Prote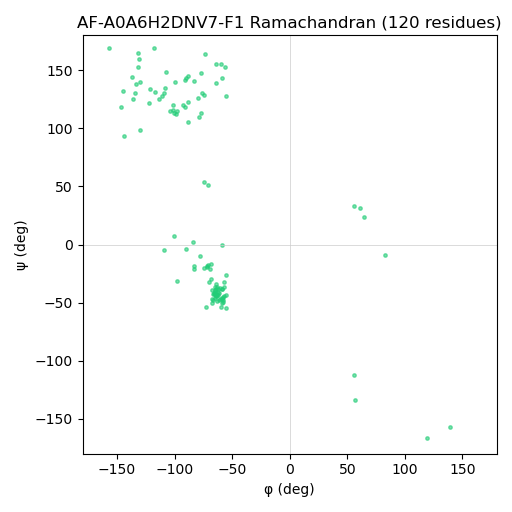in AF-A0A6H2DNV7-F1 (afdb_monomer)

Foldseek 3Di:
DDLVVLVVVLVVQLVVVVPPPDPDDQQVSNLVSVQSSVQVVCVNVVVAGKGWDAQDDQPPATARTFIWGDDPNDIDTDWGEHEDEQPDDLPLVPDDDPSVVRCVSRVVRTDYRYDYDHPDDD

Solvent-accessible surface area (backbone atoms only — not co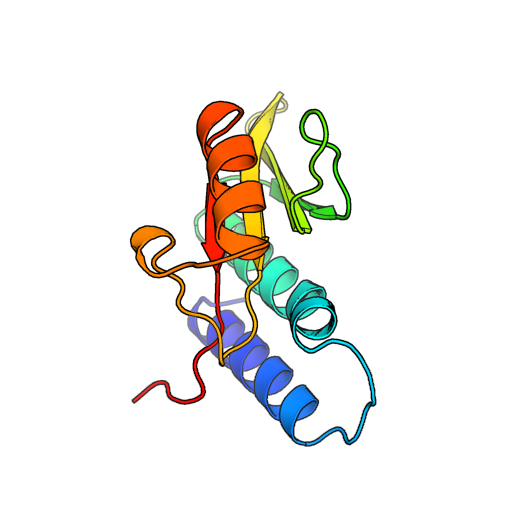mparable to full-atom values): 7122 Å² total; per-residue (Å²): 125,54,73,68,54,44,51,50,52,35,52,51,49,56,53,51,54,72,72,43,93,61,98,61,64,65,44,70,67,47,50,60,46,53,45,53,40,55,31,51,49,29,48,69,71,68,69,31,53,47,46,71,40,66,71,36,78,50,93,95,47,63,41,53,20,32,34,35,40,34,45,96,93,44,73,44,78,77,38,33,34,36,69,35,41,66,91,46,75,67,57,66,91,77,45,58,70,70,59,30,60,49,44,62,53,48,64,73,74,46,62,68,48,64,45,57,60,67,100,69,84,130

Nearest PDB structures (foldseek):
  2w8m-assembly1_A  TM=5.191E-01  e=3.686E+00  Sulfolobus virus Ragged Hills
  8pk5-assembly1_A  TM=4.290E-01  e=7.525E+00  Homo sapiens
  8fn1-assembly1_A  TM=2.969E-01  e=8.030E+00  Rattus norvegicus

Organism: NCBI:txid2725558

Mean predicted aligned error: 5.15 Å

Radius of gyration: 15.17 Å; Cα contacts (8 Å, |Δi|>4): 167; chains: 1; bounding box: 36×38×37 Å

Structure (mmCIF, N/CA/C/O backbone):
data_AF-A0A6H2DNV7-F1
#
_entry.id   AF-A0A6H2DNV7-F1
#
loop_
_atom_site.group_PDB
_atom_site.id
_atom_site.type_symbol
_atom_site.label_atom_id
_ato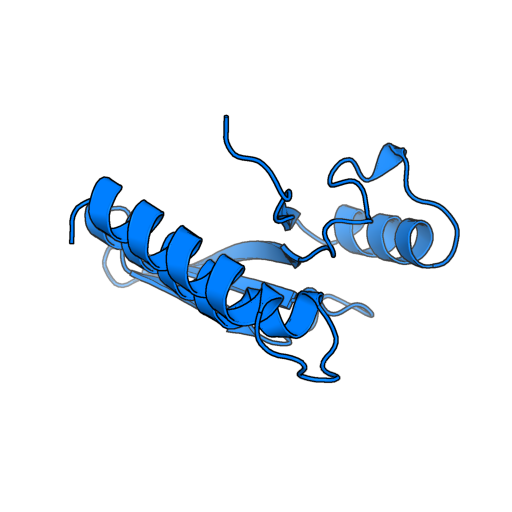m_site.label_alt_id
_atom_site.label_comp_id
_atom_site.label_asym_id
_atom_site.label_entity_id
_atom_site.label_seq_id
_atom_site.pdbx_PDB_ins_code
_atom_site.Cartn_x
_atom_site.Cartn_y
_atom_site.Cartn_z
_atom_site.occupancy
_atom_site.B_iso_or_equiv
_atom_site.auth_seq_id
_atom_site.auth_comp_id
_atom_site.auth_asym_id
_atom_site.auth_atom_id
_atom_site.pdbx_PDB_model_num
ATOM 1 N N . MET A 1 1 ? -15.286 -9.821 6.337 1.00 79.12 1 MET A N 1
ATOM 2 C CA . MET A 1 1 ? -14.293 -10.637 5.616 1.00 79.12 1 MET A CA 1
ATOM 3 C C . MET A 1 1 ? -13.250 -11.056 6.627 1.00 79.12 1 MET A C 1
ATOM 5 O O . MET A 1 1 ? -12.818 -10.198 7.381 1.00 79.12 1 MET A O 1
ATOM 9 N N . THR A 1 2 ? -12.921 -12.337 6.738 1.00 92.81 2 THR A N 1
ATOM 10 C CA . THR A 1 2 ? -11.905 -12.797 7.696 1.00 92.81 2 THR A CA 1
ATOM 11 C C . THR A 1 2 ? -10.498 -12.413 7.224 1.00 92.81 2 THR A C 1
ATOM 13 O O . THR A 1 2 ? -10.295 -12.099 6.051 1.00 92.81 2 THR A O 1
ATOM 16 N N . ILE A 1 3 ? -9.511 -12.466 8.126 1.00 91.00 3 ILE A N 1
ATOM 17 C CA . ILE A 1 3 ? -8.092 -12.281 7.767 1.00 91.00 3 ILE A CA 1
ATOM 18 C C . ILE A 1 3 ? -7.654 -13.323 6.728 1.00 91.00 3 ILE A C 1
ATOM 20 O O . ILE A 1 3 ? -6.932 -12.999 5.793 1.00 91.00 3 ILE A O 1
ATOM 24 N N . GLU A 1 4 ? -8.139 -14.560 6.853 1.00 93.00 4 GLU A N 1
ATOM 25 C CA . GLU A 1 4 ? -7.871 -15.629 5.887 1.00 93.00 4 GLU A CA 1
ATOM 26 C C . GLU A 1 4 ? -8.434 -15.302 4.496 1.00 93.00 4 GLU A C 1
ATOM 28 O O . GLU A 1 4 ? -7.741 -15.452 3.495 1.00 93.00 4 GLU A O 1
ATOM 33 N N . GLN A 1 5 ? -9.663 -14.781 4.421 1.00 93.12 5 GLN A N 1
ATOM 34 C CA . GLN A 1 5 ? -10.253 -14.336 3.155 1.00 93.12 5 GLN A CA 1
ATOM 35 C C . GLN A 1 5 ? -9.454 -13.183 2.535 1.00 93.12 5 GLN A C 1
ATOM 37 O O . GLN A 1 5 ? -9.158 -13.227 1.346 1.00 93.12 5 GLN A O 1
ATOM 42 N N . LEU A 1 6 ? -9.040 -12.202 3.344 1.00 93.19 6 LEU A N 1
ATOM 43 C CA . LEU A 1 6 ? -8.173 -11.099 2.911 1.00 93.19 6 LEU A CA 1
ATOM 44 C C . LEU A 1 6 ? -6.843 -11.596 2.335 1.00 93.19 6 LEU A C 1
ATOM 46 O O . LEU A 1 6 ? -6.411 -11.131 1.281 1.00 93.19 6 LEU A O 1
ATOM 50 N N . ALA A 1 7 ? -6.201 -12.548 3.013 1.00 91.31 7 ALA A N 1
ATOM 51 C CA . ALA A 1 7 ? -4.952 -13.144 2.559 1.00 91.31 7 ALA A CA 1
ATOM 52 C C . ALA A 1 7 ? -5.137 -13.917 1.243 1.00 91.31 7 ALA A C 1
ATOM 54 O O . ALA A 1 7 ? -4.328 -13.762 0.329 1.00 91.31 7 ALA A O 1
ATOM 55 N N . ASN A 1 8 ?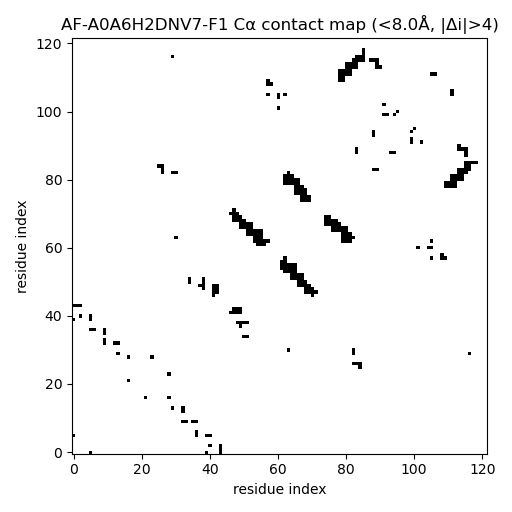 -6.221 -14.688 1.117 1.00 92.81 8 ASN A N 1
ATOM 56 C CA . ASN A 1 8 ? -6.536 -15.450 -0.091 1.00 92.81 8 ASN A CA 1
ATOM 57 C C . ASN A 1 8 ? -6.848 -14.542 -1.289 1.00 92.81 8 ASN A C 1
ATOM 59 O O . ASN A 1 8 ? -6.352 -14.790 -2.386 1.00 92.81 8 ASN A O 1
ATOM 63 N N . GLU A 1 9 ? -7.623 -13.473 -1.094 1.00 92.62 9 GLU A N 1
ATOM 64 C CA . GLU A 1 9 ? -7.911 -12.489 -2.146 1.00 92.62 9 GLU A CA 1
ATOM 65 C C . GLU A 1 9 ? -6.650 -11.759 -2.598 1.00 92.62 9 GLU A C 1
ATOM 67 O O . GLU A 1 9 ? -6.408 -11.609 -3.797 1.00 92.62 9 GLU A O 1
ATOM 72 N N . TYR A 1 10 ? -5.819 -11.344 -1.642 1.00 90.94 10 TYR A N 1
ATOM 73 C CA . TYR A 1 10 ? -4.530 -10.740 -1.934 1.00 90.94 10 TYR A CA 1
ATOM 74 C C . TYR A 1 10 ? -3.644 -11.6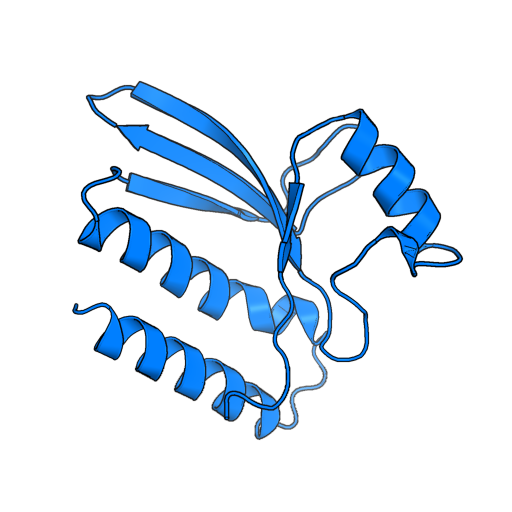94 -2.745 1.00 90.94 10 TYR A C 1
ATOM 76 O O . TYR A 1 10 ? -3.149 -11.320 -3.807 1.00 90.94 10 TYR A O 1
ATOM 84 N N . HIS A 1 11 ? -3.499 -12.941 -2.297 1.00 88.69 11 HIS A N 1
ATOM 85 C CA . HIS A 1 11 ? -2.723 -13.973 -2.981 1.00 88.69 11 HIS A CA 1
ATOM 86 C C . HIS A 1 11 ? -3.229 -14.224 -4.410 1.00 88.69 11 HIS A C 1
ATOM 88 O O . HIS A 1 11 ? -2.444 -14.203 -5.359 1.00 88.69 11 HIS A O 1
ATOM 94 N N . ALA A 1 12 ? -4.543 -14.382 -4.587 1.00 89.06 12 ALA A N 1
ATOM 95 C CA . ALA A 1 12 ? -5.156 -14.580 -5.896 1.00 89.06 12 ALA A CA 1
ATOM 96 C C . ALA A 1 12 ? -4.915 -13.389 -6.836 1.00 89.06 12 ALA A C 1
ATOM 98 O O . ALA A 1 12 ? -4.596 -13.591 -8.007 1.00 89.06 12 ALA A O 1
ATOM 99 N N . ALA A 1 13 ? -5.016 -12.153 -6.336 1.00 87.69 13 ALA A N 1
ATOM 100 C CA . ALA A 1 13 ? -4.785 -10.952 -7.133 1.00 87.69 13 ALA A CA 1
ATOM 101 C C . ALA A 1 13 ? -3.326 -10.842 -7.606 1.00 87.69 13 ALA A C 1
ATOM 103 O O . ALA A 1 13 ? -3.079 -10.552 -8.777 1.00 87.69 13 ALA A O 1
ATOM 104 N N . ILE A 1 14 ? -2.366 -11.142 -6.724 1.00 84.19 14 ILE A N 1
ATOM 105 C CA . ILE A 1 14 ? -0.942 -11.178 -7.073 1.00 84.19 14 ILE A CA 1
ATOM 106 C C . ILE A 1 14 ? -0.666 -12.236 -8.148 1.00 84.19 14 ILE A C 1
ATOM 108 O O . ILE A 1 14 ? -0.025 -11.927 -9.150 1.00 84.19 14 ILE A O 1
ATOM 112 N N . HIS A 1 15 ? -1.181 -13.458 -8.001 1.00 82.62 15 HIS A N 1
ATOM 113 C CA . HIS A 1 15 ? -0.958 -14.513 -8.996 1.00 82.62 15 HIS A CA 1
ATOM 114 C C . HIS A 1 15 ? -1.686 -14.267 -10.321 1.00 82.62 15 HIS A C 1
ATOM 116 O O . HIS A 1 15 ? -1.184 -14.633 -11.384 1.00 82.62 15 HIS A O 1
ATOM 122 N N . ALA A 1 16 ? -2.856 -13.627 -10.302 1.00 82.44 16 ALA A N 1
ATOM 123 C CA . ALA A 1 16 ? -3.540 -13.231 -11.529 1.00 82.44 16 ALA A CA 1
ATOM 124 C C . ALA A 1 16 ? -2.696 -12.232 -12.336 1.00 82.44 16 ALA A C 1
ATOM 126 O O . ALA A 1 16 ? -2.578 -12.370 -13.552 1.00 82.44 16 ALA A O 1
ATOM 127 N N . MET A 1 17 ? -2.059 -11.275 -11.658 1.00 75.75 17 MET A N 1
ATOM 128 C CA . MET A 1 17 ? -1.136 -10.317 -12.270 1.00 75.75 17 MET A CA 1
ATOM 129 C C . MET A 1 17 ? 0.107 -10.983 -12.864 1.00 75.75 17 MET A C 1
ATOM 131 O O . MET A 1 17 ? 0.539 -10.594 -13.942 1.00 75.75 17 MET A O 1
ATOM 135 N N . GLU A 1 18 ? 0.658 -12.014 -12.217 1.00 71.19 18 GLU A N 1
ATOM 136 C CA . GLU A 1 18 ? 1.797 -12.767 -12.768 1.00 71.19 18 GLU A CA 1
ATOM 137 C C . GLU A 1 18 ? 1.465 -13.465 -14.091 1.00 71.19 18 GLU A C 1
ATOM 139 O O . GLU A 1 18 ? 2.299 -13.523 -14.993 1.00 71.19 18 GLU A O 1
ATOM 144 N N . ASN A 1 19 ? 0.247 -13.996 -14.199 1.00 69.56 19 ASN A N 1
ATOM 145 C CA . ASN A 1 19 ? -0.216 -14.714 -15.384 1.00 69.56 19 ASN A CA 1
ATOM 146 C C . ASN A 1 19 ? -0.725 -13.776 -16.484 1.00 69.56 19 ASN A C 1
ATOM 148 O O . ASN A 1 19 ? -0.834 -14.170 -17.648 1.00 69.56 19 ASN A O 1
ATOM 152 N N . ALA A 1 20 ? -1.044 -12.534 -16.133 1.00 65.06 20 ALA A N 1
ATOM 153 C CA . ALA A 1 20 ? -1.441 -11.527 -17.088 1.00 65.06 20 ALA A CA 1
ATOM 154 C C . ALA A 1 20 ? -0.187 -10.999 -17.801 1.00 65.06 20 ALA A C 1
ATOM 156 O O . ALA A 1 20 ? 0.651 -10.329 -17.206 1.00 65.06 20 ALA A O 1
ATOM 157 N N . ALA A 1 21 ? -0.060 -11.266 -19.105 1.00 59.47 21 ALA A N 1
ATOM 158 C CA . ALA A 1 21 ? 0.992 -10.705 -19.960 1.00 59.47 21 ALA A CA 1
ATOM 159 C C . ALA A 1 21 ? 0.769 -9.199 -20.229 1.00 59.47 21 ALA A C 1
ATOM 161 O O . ALA A 1 21 ? 0.727 -8.745 -21.372 1.00 59.47 21 ALA A O 1
ATOM 162 N N . ILE A 1 22 ? 0.558 -8.417 -19.171 1.00 64.38 22 ILE A N 1
ATOM 163 C CA . ILE A 1 22 ? 0.322 -6.980 -19.228 1.00 64.38 22 ILE A CA 1
ATOM 164 C C . ILE A 1 22 ? 1.670 -6.283 -19.070 1.00 64.38 22 ILE A C 1
ATOM 166 O O . ILE A 1 22 ? 2.342 -6.414 -18.048 1.00 64.38 22 ILE A O 1
ATOM 170 N N . ALA A 1 23 ? 2.047 -5.500 -20.079 1.00 62.03 23 ALA A N 1
ATOM 171 C CA . ALA A 1 23 ? 3.245 -4.662 -20.079 1.00 62.03 23 ALA A CA 1
ATOM 172 C C . ALA A 1 23 ? 3.071 -3.407 -19.196 1.00 62.03 23 ALA A C 1
ATOM 174 O O . ALA A 1 23 ? 3.240 -2.281 -19.658 1.00 62.03 23 ALA A O 1
ATOM 175 N N . ALA A 1 24 ? 2.685 -3.590 -17.934 1.00 64.81 24 ALA A N 1
ATOM 176 C CA . ALA A 1 24 ? 2.624 -2.532 -16.931 1.00 64.81 24 ALA A CA 1
ATOM 177 C C . ALA A 1 24 ? 3.754 -2.708 -15.912 1.00 64.81 24 ALA A C 1
ATOM 179 O O . ALA A 1 24 ? 4.157 -3.833 -15.609 1.00 64.81 24 ALA A O 1
ATOM 180 N N . GLU A 1 25 ? 4.244 -1.596 -15.364 1.00 73.12 25 GLU A N 1
ATOM 181 C CA . GLU A 1 25 ? 5.256 -1.603 -14.307 1.00 73.12 25 GLU A CA 1
ATOM 182 C C . GLU A 1 25 ? 4.779 -2.451 -13.121 1.00 73.12 25 GLU A C 1
ATOM 184 O O . GLU A 1 25 ? 3.660 -2.281 -12.636 1.00 73.12 25 GLU A O 1
ATOM 189 N N . GLN A 1 26 ? 5.612 -3.399 -12.681 1.00 74.56 26 GLN A N 1
ATOM 190 C CA . GLN A 1 26 ? 5.217 -4.401 -11.683 1.00 74.56 26 GLN A CA 1
ATOM 191 C C . GLN A 1 26 ? 4.713 -3.754 -10.385 1.00 74.56 26 GLN A C 1
ATOM 193 O O . GLN A 1 26 ? 3.743 -4.230 -9.808 1.00 74.56 26 GLN A O 1
ATOM 198 N N . GLU A 1 27 ? 5.317 -2.638 -9.967 1.00 76.75 27 GLU A N 1
ATOM 199 C CA . GLU A 1 27 ? 4.923 -1.879 -8.769 1.00 76.75 27 GLU A CA 1
ATOM 200 C C . GLU A 1 27 ? 3.519 -1.264 -8.905 1.00 76.75 27 GLU A C 1
ATOM 202 O O . GLU A 1 27 ? 2.713 -1.341 -7.976 1.00 76.75 27 GLU A O 1
ATOM 207 N N . ALA A 1 28 ? 3.156 -0.758 -10.088 1.00 80.25 28 ALA A N 1
ATOM 208 C CA . ALA A 1 28 ? 1.831 -0.186 -10.331 1.00 80.25 28 ALA A CA 1
ATOM 209 C C . ALA A 1 28 ? 0.718 -1.236 -10.187 1.00 80.25 28 ALA A C 1
ATOM 211 O O . ALA A 1 28 ? -0.369 -0.936 -9.689 1.00 80.25 28 ALA A O 1
ATOM 212 N N . GLN A 1 29 ? 1.001 -2.484 -10.565 1.00 83.00 29 GLN A N 1
ATOM 213 C CA . GLN A 1 29 ? 0.049 -3.584 -10.431 1.00 83.00 29 GLN A CA 1
ATOM 214 C C . GLN A 1 29 ? -0.209 -3.947 -8.953 1.00 83.00 29 GLN A C 1
ATOM 216 O O . GLN A 1 29 ? -1.320 -4.332 -8.599 1.00 83.00 29 GLN A O 1
ATOM 221 N N . LEU A 1 30 ? 0.768 -3.742 -8.059 1.00 86.31 30 LEU A N 1
ATOM 222 C CA . LEU A 1 30 ? 0.652 -4.035 -6.620 1.00 86.31 30 LEU A CA 1
ATOM 223 C C . LEU A 1 30 ? -0.267 -3.068 -5.860 1.00 86.31 30 LEU A C 1
ATOM 225 O O . LEU A 1 30 ? -0.725 -3.383 -4.762 1.00 86.31 30 LEU A O 1
ATOM 229 N N . THR A 1 31 ? -0.554 -1.902 -6.436 1.00 90.00 31 THR A N 1
ATOM 230 C CA . THR A 1 31 ? -1.291 -0.819 -5.776 1.00 90.00 31 THR A CA 1
ATOM 231 C C . THR A 1 31 ? -2.651 -1.287 -5.240 1.00 90.00 31 THR A C 1
ATOM 233 O O . THR A 1 31 ? -2.945 -1.136 -4.053 1.00 90.00 31 THR A O 1
ATOM 236 N N . THR A 1 32 ? -3.496 -1.870 -6.094 1.00 91.50 32 THR A N 1
ATOM 237 C CA . THR A 1 32 ? -4.854 -2.274 -5.694 1.00 91.50 32 THR A CA 1
ATOM 238 C C . THR A 1 32 ? -4.848 -3.421 -4.676 1.00 91.50 32 THR A C 1
ATOM 240 O O . THR A 1 32 ? -5.483 -3.260 -3.631 1.00 91.50 32 THR A O 1
ATOM 243 N N . PRO A 1 33 ? -4.124 -4.540 -4.897 1.00 91.62 33 PRO A N 1
ATOM 244 C CA . PRO A 1 33 ? -4.063 -5.629 -3.921 1.00 91.62 33 PRO A CA 1
ATOM 245 C C . PRO A 1 33 ? -3.570 -5.175 -2.544 1.00 91.62 33 PRO A C 1
ATOM 247 O O . PRO A 1 33 ? -4.177 -5.524 -1.533 1.00 91.62 33 PRO A O 1
ATOM 250 N N . VAL A 1 34 ? -2.516 -4.352 -2.491 1.00 92.44 34 VAL A N 1
ATOM 251 C CA . VAL A 1 34 ? -1.979 -3.828 -1.226 1.00 92.44 34 VAL A CA 1
ATOM 252 C C . VAL A 1 34 ? -2.997 -2.918 -0.540 1.00 92.44 34 VAL A C 1
ATOM 254 O O . VAL A 1 34 ? -3.259 -3.081 0.650 1.00 92.44 34 VAL A O 1
ATOM 257 N N . SER A 1 35 ? -3.635 -2.003 -1.273 1.00 95.19 35 SER A N 1
ATOM 258 C CA . SER A 1 35 ? -4.676 -1.138 -0.708 1.00 95.19 35 SER A CA 1
ATOM 259 C C . SER A 1 35 ? -5.836 -1.940 -0.117 1.00 95.19 35 SER A C 1
ATOM 261 O O . SER A 1 35 ? -6.243 -1.692 1.020 1.00 95.19 35 SER A O 1
ATOM 263 N N . ASN A 1 36 ? -6.336 -2.943 -0.835 1.00 95.31 36 ASN A N 1
ATOM 264 C CA . ASN A 1 36 ? -7.440 -3.779 -0.361 1.00 95.31 36 ASN A CA 1
ATOM 265 C C . ASN A 1 36 ? -7.055 -4.576 0.892 1.00 95.31 36 ASN A C 1
ATOM 267 O O . ASN A 1 36 ? -7.812 -4.590 1.862 1.00 95.31 36 ASN A O 1
ATOM 271 N N . LEU A 1 37 ? -5.856 -5.168 0.909 1.00 94.81 37 LEU A N 1
ATOM 272 C CA . LEU A 1 37 ? -5.357 -5.914 2.062 1.00 94.81 37 LEU A CA 1
ATOM 273 C C . LEU A 1 37 ? -5.276 -5.027 3.312 1.00 94.81 37 LEU A C 1
ATOM 275 O O . LEU A 1 37 ? -5.864 -5.353 4.340 1.00 94.81 37 LEU A O 1
ATOM 279 N N . PHE A 1 38 ? -4.588 -3.886 3.230 1.00 95.56 38 PHE A N 1
ATOM 280 C CA . PHE A 1 38 ? -4.374 -3.009 4.386 1.00 95.56 38 PHE A CA 1
ATOM 281 C C . PHE A 1 38 ? -5.677 -2.388 4.899 1.00 95.56 38 PHE A C 1
ATOM 283 O O . PHE A 1 38 ? -5.899 -2.320 6.110 1.00 95.56 38 PHE A O 1
ATOM 290 N N . THR A 1 39 ? -6.553 -1.943 3.996 1.00 96.75 39 THR A N 1
ATOM 291 C CA . THR A 1 39 ? -7.844 -1.360 4.390 1.00 96.75 39 THR A CA 1
ATOM 292 C C . THR A 1 39 ? -8.768 -2.398 5.022 1.00 96.75 39 THR A C 1
ATOM 294 O O . THR A 1 39 ? -9.408 -2.106 6.034 1.00 96.75 39 THR A O 1
ATOM 297 N N . GLY A 1 40 ? -8.778 -3.624 4.497 1.00 96.25 40 GLY A N 1
ATOM 298 C CA . GLY A 1 40 ? -9.525 -4.734 5.072 1.00 96.25 40 GLY A CA 1
ATOM 299 C C . GLY A 1 40 ? -9.003 -5.178 6.438 1.00 96.25 40 GLY A C 1
ATOM 300 O O . GLY A 1 40 ? -9.803 -5.367 7.352 1.00 96.25 40 GLY A O 1
ATOM 301 N N . LEU A 1 41 ? -7.680 -5.276 6.614 1.00 95.25 41 LEU A N 1
ATOM 302 C CA . LEU A 1 41 ? -7.063 -5.599 7.907 1.00 95.25 41 LEU A CA 1
ATOM 303 C C . LEU A 1 41 ? -7.413 -4.554 8.971 1.00 95.25 41 LEU A C 1
ATOM 305 O O . LEU A 1 41 ? -7.846 -4.910 10.063 1.00 95.25 41 LEU A O 1
ATOM 309 N N . ALA A 1 42 ? -7.292 -3.264 8.649 1.00 95.06 42 ALA A N 1
ATOM 310 C CA . ALA A 1 42 ? -7.617 -2.195 9.591 1.00 95.06 42 ALA A CA 1
ATOM 311 C C . ALA A 1 42 ? -9.088 -2.222 10.036 1.00 95.06 42 ALA A C 1
ATOM 313 O O . ALA A 1 42 ? -9.384 -1.961 11.205 1.00 95.06 42 ALA A O 1
ATOM 314 N N . LEU A 1 43 ? -10.001 -2.554 9.118 1.00 94.31 43 LEU A N 1
ATOM 315 C CA . LEU A 1 43 ? -11.417 -2.714 9.430 1.00 94.31 43 LEU A CA 1
ATOM 316 C C . LEU A 1 43 ? -11.660 -3.933 10.329 1.00 94.31 43 LEU A C 1
ATOM 318 O O . LEU A 1 43 ? -12.368 -3.816 11.327 1.00 94.31 43 LEU A O 1
ATOM 322 N N . GLN A 1 44 ? -11.063 -5.077 9.990 1.00 95.00 44 GLN A N 1
ATOM 323 C CA . GLN A 1 44 ? -11.241 -6.337 10.713 1.00 95.00 44 GLN A CA 1
ATOM 324 C C . GLN A 1 44 ? -10.699 -6.269 12.148 1.00 95.00 44 GLN A C 1
ATOM 326 O O . GLN A 1 44 ? -11.329 -6.787 13.065 1.00 95.00 44 GLN A O 1
ATOM 331 N N . GLU A 1 45 ? -9.589 -5.560 12.353 1.00 94.56 45 GLU A N 1
ATOM 332 C CA . GLU A 1 45 ? -8.966 -5.343 13.665 1.00 94.56 45 GLU A CA 1
ATOM 333 C C . GLU A 1 45 ? -9.581 -4.167 14.451 1.00 94.56 45 GLU A C 1
ATOM 335 O O . GLU A 1 45 ? -9.108 -3.809 15.529 1.00 94.56 45 GLU A O 1
ATOM 340 N N . GLY A 1 46 ? -10.617 -3.506 13.919 1.00 94.06 46 GLY A N 1
ATOM 341 C CA . GLY A 1 46 ? -11.274 -2.379 14.591 1.00 94.06 46 GLY A CA 1
ATOM 342 C C . GLY A 1 46 ? -10.377 -1.146 14.778 1.00 94.06 46 GLY A C 1
ATOM 343 O O . GLY A 1 46 ? -10.628 -0.314 15.656 1.00 94.06 46 GLY A O 1
ATOM 344 N N . MET A 1 47 ? -9.334 -0.992 13.954 1.00 92.75 47 MET A N 1
ATOM 345 C CA . MET A 1 47 ? -8.394 0.135 14.025 1.00 92.75 47 MET A CA 1
ATOM 346 C C . MET A 1 47 ? -9.015 1.457 13.548 1.00 92.75 47 MET A C 1
ATOM 348 O O . MET A 1 47 ? -8.522 2.534 13.891 1.00 92.75 47 MET A O 1
ATOM 352 N N . GLY A 1 48 ? -10.110 1.384 12.790 1.00 94.12 48 GLY A N 1
ATOM 353 C CA . GLY A 1 48 ? -10.793 2.517 12.170 1.00 94.12 48 GLY A CA 1
ATOM 354 C C . GLY A 1 48 ? -10.815 2.394 10.648 1.00 94.12 48 GLY A C 1
ATOM 355 O O . GLY A 1 48 ? -10.535 1.336 10.089 1.00 94.12 48 GLY A O 1
ATOM 356 N N . GLN A 1 49 ? -11.149 3.485 9.965 1.00 96.69 49 GLN A N 1
ATOM 357 C CA . GLN A 1 49 ? -11.151 3.524 8.506 1.00 96.69 49 GLN A CA 1
ATOM 358 C C . GLN A 1 49 ? -9.767 3.933 8.000 1.00 96.69 49 GLN A C 1
ATOM 360 O O . GLN A 1 49 ? -9.387 5.103 8.076 1.00 96.69 49 GLN A O 1
ATOM 365 N N . LEU A 1 50 ? -9.015 2.967 7.478 1.00 97.56 50 LEU A N 1
ATOM 366 C CA . LEU A 1 50 ? -7.758 3.220 6.781 1.00 97.56 50 LEU A CA 1
ATOM 367 C C . LEU A 1 50 ? -8.037 3.599 5.319 1.00 97.56 50 LEU A C 1
ATOM 369 O O . LEU A 1 50 ? -8.907 3.013 4.675 1.00 97.56 50 LEU A O 1
ATOM 373 N N . ARG A 1 51 ? -7.291 4.562 4.776 1.00 96.88 51 ARG A N 1
ATOM 374 C CA . ARG A 1 51 ? -7.280 4.905 3.348 1.00 96.88 51 ARG A CA 1
ATOM 375 C C . ARG A 1 51 ? -5.839 5.062 2.881 1.00 96.88 51 ARG A C 1
ATOM 377 O O . ARG A 1 51 ? -5.077 5.805 3.499 1.00 96.88 51 ARG A O 1
ATOM 384 N N . LEU A 1 52 ? -5.490 4.402 1.780 1.00 96.75 52 LEU A N 1
ATOM 385 C CA . LEU A 1 52 ? -4.216 4.603 1.097 1.00 96.75 52 LEU A CA 1
ATOM 386 C C . LEU A 1 52 ? -4.424 5.562 -0.079 1.00 96.75 52 LEU A C 1
ATOM 388 O O . LEU A 1 52 ? -5.177 5.267 -1.006 1.00 96.75 52 LEU A O 1
ATOM 392 N N . ILE A 1 53 ? -3.801 6.738 -0.018 1.00 95.69 53 ILE A N 1
ATOM 393 C CA . ILE A 1 53 ? -3.950 7.795 -1.022 1.00 95.69 53 ILE A CA 1
ATOM 394 C C . ILE A 1 53 ? -2.745 7.772 -1.950 1.00 95.69 53 ILE A C 1
ATOM 396 O O . ILE A 1 53 ? -1.626 8.069 -1.529 1.00 95.69 53 ILE A O 1
ATOM 400 N N . ARG A 1 54 ? -2.988 7.419 -3.212 1.00 93.75 54 ARG A N 1
ATOM 401 C CA . ARG A 1 54 ? -1.943 7.337 -4.231 1.00 93.75 54 ARG A CA 1
ATOM 402 C C . ARG A 1 54 ? -1.308 8.685 -4.522 1.00 93.75 54 ARG A C 1
ATOM 404 O O . ARG A 1 54 ? -1.953 9.722 -4.384 1.00 93.75 54 ARG A O 1
ATOM 411 N N . GLU A 1 55 ? -0.071 8.629 -5.004 1.00 81.75 55 GLU A N 1
ATOM 412 C CA . GLU A 1 55 ? 0.616 9.766 -5.617 1.00 81.75 55 GLU A CA 1
ATOM 413 C C . GLU A 1 55 ? 0.683 10.996 -4.700 1.00 81.75 55 GLU A C 1
ATOM 415 O O . GLU A 1 55 ? 0.659 12.135 -5.166 1.00 81.75 55 GLU A O 1
ATOM 420 N N . THR A 1 56 ? 0.784 10.792 -3.387 1.00 86.06 56 THR A N 1
ATOM 421 C CA . THR A 1 56 ? 0.842 11.908 -2.438 1.00 86.06 56 THR A CA 1
ATOM 422 C C . THR A 1 56 ? 2.264 12.486 -2.400 1.00 86.06 56 THR A C 1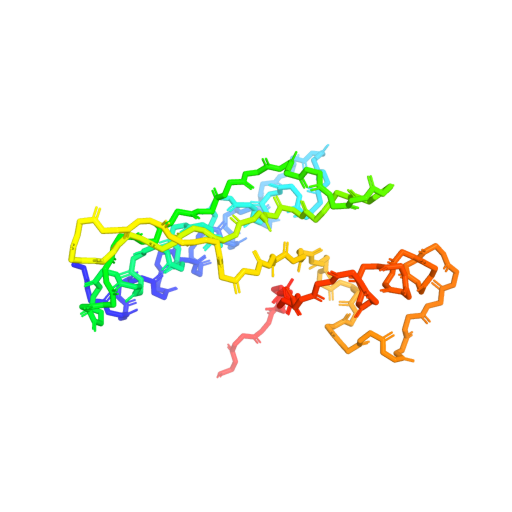
ATOM 424 O O . THR A 1 56 ? 3.211 11.731 -2.182 1.00 86.06 56 THR A O 1
ATOM 427 N N . PRO A 1 57 ? 2.460 13.801 -2.616 1.00 87.75 57 PRO A N 1
ATOM 428 C CA . PRO A 1 57 ? 3.786 14.411 -2.538 1.00 87.75 57 PRO A CA 1
ATOM 429 C C . PRO A 1 57 ? 4.386 14.342 -1.126 1.00 87.75 57 PRO A C 1
ATOM 431 O O . PRO A 1 57 ? 3.703 14.647 -0.150 1.00 87.75 57 PRO A O 1
ATOM 434 N N . LEU A 1 58 ? 5.684 14.045 -1.043 1.00 89.00 58 LEU A N 1
ATOM 435 C CA . LEU A 1 58 ? 6.523 14.179 0.151 1.00 89.00 58 LEU A CA 1
ATOM 436 C C . LEU A 1 58 ? 7.789 14.949 -0.250 1.00 89.00 58 LEU A C 1
ATOM 438 O O . LEU A 1 58 ? 8.682 14.397 -0.900 1.00 89.00 58 LEU A O 1
ATOM 442 N N . GLY A 1 59 ? 7.795 16.257 0.018 1.00 87.19 59 GLY A N 1
ATOM 443 C CA . GLY A 1 59 ? 8.865 17.158 -0.412 1.00 87.19 59 GLY A CA 1
ATOM 444 C C . GLY A 1 59 ? 9.089 17.106 -1.926 1.00 87.19 59 GLY A C 1
ATOM 445 O O . GLY A 1 59 ? 8.241 17.537 -2.708 1.00 87.19 59 GLY A O 1
ATOM 446 N N . ARG A 1 60 ? 10.248 16.584 -2.352 1.00 86.50 60 ARG A N 1
ATOM 447 C CA . ARG A 1 60 ? 10.607 16.382 -3.778 1.00 86.50 60 ARG A CA 1
ATOM 448 C C . ARG A 1 60 ? 10.433 14.941 -4.262 1.00 86.50 60 ARG A C 1
ATOM 450 O O . ARG A 1 60 ? 10.871 14.601 -5.361 1.00 86.50 60 ARG A O 1
ATOM 457 N N . THR A 1 61 ? 9.852 14.091 -3.433 1.00 88.19 61 THR A N 1
ATOM 458 C CA . THR A 1 61 ? 9.605 12.677 -3.701 1.00 88.19 61 THR A CA 1
ATOM 459 C C . THR A 1 61 ? 8.108 12.391 -3.682 1.00 88.19 61 THR A C 1
ATOM 461 O O . THR A 1 61 ? 7.292 13.251 -3.339 1.00 88.19 61 THR A O 1
ATOM 464 N N . ARG A 1 62 ? 7.730 11.198 -4.132 1.00 90.38 62 ARG A N 1
ATOM 465 C CA . ARG A 1 62 ? 6.336 10.773 -4.185 1.00 90.38 62 ARG A CA 1
ATOM 466 C C . ARG A 1 62 ? 6.275 9.286 -3.857 1.00 90.38 62 ARG A C 1
ATOM 468 O O . ARG A 1 62 ? 6.476 8.489 -4.768 1.00 90.38 62 ARG A O 1
ATOM 475 N N . PRO A 1 63 ? 6.066 8.937 -2.579 1.00 91.75 63 PRO A N 1
ATOM 476 C CA . PRO A 1 63 ? 5.779 7.566 -2.201 1.00 91.75 63 PRO A CA 1
ATOM 477 C C . PRO A 1 63 ? 4.505 7.073 -2.887 1.00 91.75 63 PRO A C 1
ATOM 479 O O . PRO A 1 63 ? 3.618 7.873 -3.216 1.00 91.75 63 PRO A O 1
ATOM 482 N N . ASP A 1 64 ? 4.385 5.759 -3.056 1.00 92.06 64 ASP A N 1
ATOM 483 C CA . ASP A 1 64 ? 3.216 5.155 -3.699 1.00 92.06 64 ASP A CA 1
ATOM 484 C C . ASP A 1 64 ? 1.913 5.482 -2.972 1.00 92.06 64 ASP A C 1
ATOM 486 O O . ASP A 1 64 ? 0.907 5.774 -3.625 1.00 92.06 64 ASP A O 1
ATOM 490 N N . PHE A 1 65 ? 1.935 5.511 -1.634 1.00 95.56 65 PHE A N 1
ATOM 491 C CA . PHE A 1 65 ? 0.789 5.912 -0.825 1.00 95.56 65 PHE A CA 1
ATOM 492 C C . PHE A 1 65 ? 1.149 6.822 0.345 1.00 95.56 65 PHE A C 1
ATOM 494 O O . PHE A 1 65 ? 2.122 6.584 1.056 1.00 95.56 65 PHE A O 1
ATOM 501 N N . ALA A 1 66 ? 0.265 7.773 0.646 1.00 96.00 66 ALA A N 1
ATOM 502 C CA . ALA A 1 66 ? 0.091 8.282 2.004 1.00 96.00 66 ALA A CA 1
ATOM 503 C C . ALA A 1 66 ? -0.978 7.470 2.744 1.00 96.00 66 ALA A C 1
ATOM 505 O O . ALA A 1 66 ? -1.998 7.081 2.169 1.00 96.00 66 ALA A O 1
ATOM 506 N N . VAL A 1 67 ? -0.761 7.245 4.037 1.00 96.69 67 VAL A N 1
ATOM 507 C CA . VAL A 1 67 ? -1.653 6.462 4.896 1.00 96.69 67 VAL A CA 1
ATOM 508 C C . VAL A 1 67 ? -2.503 7.405 5.739 1.00 96.69 67 VAL A C 1
ATOM 510 O O . VAL A 1 67 ? -1.974 8.118 6.593 1.00 96.69 67 VAL A O 1
ATOM 513 N N . LEU A 1 68 ? -3.820 7.393 5.543 1.00 97.06 68 LEU A N 1
ATOM 514 C CA . LEU A 1 68 ? -4.773 8.119 6.382 1.00 97.06 68 LEU A CA 1
ATOM 515 C C . LEU A 1 68 ? -5.559 7.138 7.248 1.00 97.06 68 LEU A C 1
ATOM 517 O O . LEU A 1 68 ? -6.060 6.134 6.747 1.00 97.06 68 LEU A O 1
ATOM 521 N N . LEU A 1 69 ? -5.706 7.449 8.534 1.00 96.88 69 LEU A N 1
ATOM 522 C CA . LEU A 1 69 ? -6.542 6.694 9.462 1.00 96.88 69 LEU A CA 1
ATOM 523 C C . LEU A 1 69 ? -7.597 7.611 10.074 1.00 96.88 69 LEU A C 1
ATOM 525 O O . LEU A 1 69 ? -7.257 8.587 10.749 1.00 96.88 69 LEU A O 1
ATOM 529 N N . THR A 1 70 ? -8.866 7.263 9.883 1.00 97.44 70 THR A N 1
ATOM 530 C CA . THR A 1 70 ? -9.999 7.908 10.547 1.00 97.44 70 THR A CA 1
ATOM 531 C C . THR A 1 70 ? -10.482 7.042 11.707 1.00 97.44 70 THR A C 1
ATOM 533 O O . THR A 1 70 ? -10.909 5.903 11.511 1.00 97.44 70 THR A O 1
ATOM 536 N N . ARG A 1 71 ? -10.442 7.578 12.930 1.00 95.25 71 ARG A N 1
ATOM 537 C CA . ARG A 1 71 ? -10.912 6.898 14.147 1.00 95.25 71 ARG A CA 1
ATOM 538 C C . ARG A 1 71 ? -11.538 7.915 15.096 1.00 95.25 71 ARG A C 1
ATOM 540 O O . ARG A 1 71 ? -10.962 8.971 15.333 1.00 95.25 71 ARG A O 1
ATOM 547 N N . GLY A 1 72 ? -12.724 7.607 15.626 1.00 93.19 72 GLY A N 1
ATOM 548 C CA . GLY A 1 72 ? -13.425 8.500 16.561 1.00 93.19 72 GLY A CA 1
ATOM 549 C C . GLY A 1 72 ? -13.770 9.875 15.972 1.00 93.19 72 GLY A C 1
ATOM 550 O O . GLY A 1 72 ? -13.750 10.864 16.692 1.00 93.19 72 GLY A O 1
ATOM 551 N N . GLY A 1 73 ? -14.023 9.955 14.660 1.00 93.38 73 GLY A N 1
ATOM 552 C CA . GLY A 1 73 ? -14.354 11.204 13.959 1.00 93.38 73 GLY A CA 1
ATOM 553 C C . GLY A 1 73 ? -13.155 12.069 13.547 1.00 93.38 73 GLY A C 1
ATOM 554 O O . GLY A 1 73 ? -13.330 13.003 12.770 1.00 93.38 73 GLY A O 1
ATOM 555 N N . ALA A 1 74 ? -11.937 11.746 13.990 1.00 95.88 74 ALA A N 1
ATOM 556 C CA . ALA A 1 74 ? -10.717 12.440 13.582 1.00 95.88 74 ALA A CA 1
ATOM 557 C C . ALA A 1 74 ? -9.973 11.658 12.493 1.00 95.88 74 ALA A C 1
ATOM 559 O O . ALA A 1 74 ? -9.869 10.434 12.573 1.00 95.88 74 ALA A O 1
ATOM 560 N N . THR A 1 75 ? -9.426 12.366 11.500 1.00 96.56 75 THR A N 1
ATOM 561 C CA . THR A 1 75 ? -8.579 11.788 10.443 1.00 96.56 75 THR A CA 1
ATOM 562 C C . THR A 1 75 ? -7.148 12.270 10.614 1.00 96.56 75 THR A C 1
ATOM 564 O O . THR A 1 75 ? -6.909 13.471 10.708 1.00 96.56 75 THR A O 1
ATOM 567 N N . MET A 1 76 ? -6.199 11.338 10.647 1.00 95.25 76 MET A N 1
ATOM 568 C CA . MET A 1 76 ? -4.776 11.633 10.806 1.00 95.25 76 MET A CA 1
ATOM 569 C C . MET A 1 76 ? -3.963 10.913 9.736 1.00 95.25 76 MET A C 1
ATOM 571 O O . MET A 1 76 ? -4.216 9.742 9.449 1.00 95.25 76 MET A O 1
ATOM 575 N N . GLN A 1 77 ? -2.951 11.590 9.196 1.00 94.00 77 GLN A N 1
ATOM 576 C CA . GLN A 1 77 ? -1.928 10.933 8.391 1.00 94.00 77 GLN A CA 1
ATOM 577 C C . GLN A 1 77 ? -0.966 10.170 9.309 1.00 94.00 77 GLN A C 1
ATOM 579 O O . GLN A 1 77 ? -0.503 10.710 10.311 1.00 94.00 77 GLN A O 1
ATOM 584 N N . ARG A 1 78 ? -0.705 8.900 8.990 1.00 93.94 78 ARG A N 1
ATOM 585 C CA . ARG A 1 78 ? 0.104 7.975 9.805 1.00 93.94 78 ARG A CA 1
ATOM 586 C C . ARG A 1 78 ? 1.466 7.637 9.205 1.00 93.94 78 ARG A C 1
ATOM 588 O O . ARG A 1 78 ? 2.231 6.943 9.850 1.00 93.94 78 ARG A O 1
ATOM 595 N N . GLY A 1 79 ? 1.753 8.114 7.998 1.00 93.69 79 GLY A N 1
ATOM 596 C CA . GLY A 1 79 ? 3.010 7.859 7.299 1.00 93.69 79 GLY A CA 1
ATOM 597 C C . GLY A 1 79 ? 2.773 7.593 5.821 1.00 93.69 79 GLY A C 1
ATOM 598 O O . GLY A 1 79 ? 1.743 8.000 5.266 1.00 93.69 79 GLY A O 1
ATOM 599 N N . TYR A 1 80 ? 3.726 6.904 5.203 1.00 95.31 80 TYR A N 1
ATOM 600 C CA . TYR A 1 80 ? 3.696 6.542 3.790 1.00 95.31 80 TYR A CA 1
ATOM 601 C C . TYR A 1 80 ? 4.010 5.058 3.579 1.00 95.31 80 TYR A C 1
ATOM 603 O O . TYR A 1 80 ? 4.605 4.403 4.436 1.00 95.31 80 TYR A O 1
ATOM 611 N N . ILE A 1 81 ? 3.615 4.536 2.421 1.00 94.12 81 ILE A N 1
ATOM 612 C CA . ILE A 1 81 ? 3.994 3.207 1.938 1.00 94.12 81 ILE A CA 1
ATOM 613 C C . ILE A 1 81 ? 4.698 3.372 0.591 1.00 94.12 81 ILE A C 1
ATOM 615 O O . ILE A 1 81 ? 4.205 4.093 -0.275 1.00 94.12 81 ILE A O 1
ATOM 619 N N . GLU A 1 82 ? 5.824 2.682 0.434 1.00 93.00 82 GLU A N 1
ATOM 620 C CA . GLU A 1 82 ? 6.566 2.547 -0.822 1.00 93.00 82 GLU A CA 1
ATOM 621 C C . GLU A 1 82 ? 6.504 1.084 -1.271 1.00 93.00 82 GLU A C 1
ATOM 623 O O . GLU A 1 82 ? 6.863 0.175 -0.516 1.00 93.00 82 GLU A O 1
ATOM 628 N N . LEU A 1 83 ? 6.053 0.849 -2.495 1.00 91.19 83 LEU A N 1
ATOM 629 C CA . LEU A 1 83 ? 6.006 -0.454 -3.136 1.00 91.19 83 LEU A CA 1
ATOM 630 C C . LEU A 1 83 ? 7.326 -0.719 -3.853 1.00 91.19 83 LEU A C 1
ATOM 632 O O . LEU A 1 83 ? 7.972 0.178 -4.396 1.00 91.19 83 LEU A O 1
ATOM 636 N N . LYS A 1 84 ? 7.750 -1.981 -3.847 1.00 87.75 84 LYS A N 1
ATOM 637 C CA . LYS A 1 84 ? 8.941 -2.428 -4.568 1.00 87.75 84 LYS A CA 1
ATOM 638 C C . LYS A 1 84 ? 8.668 -3.709 -5.338 1.00 87.75 84 LYS A C 1
ATOM 640 O O . LYS A 1 84 ? 8.034 -4.636 -4.823 1.00 87.75 84 LYS A O 1
ATOM 645 N N . ALA A 1 85 ? 9.185 -3.772 -6.563 1.00 79.81 85 ALA A N 1
ATOM 646 C CA . ALA A 1 85 ? 9.127 -4.969 -7.391 1.00 79.81 85 ALA A CA 1
ATOM 647 C C . ALA A 1 85 ? 9.767 -6.173 -6.665 1.00 79.81 85 ALA A C 1
ATOM 649 O O . ALA A 1 85 ? 10.700 -5.979 -5.882 1.00 79.81 85 ALA A O 1
ATOM 650 N N . PRO A 1 86 ? 9.350 -7.422 -6.955 1.00 77.00 86 PRO A N 1
ATOM 651 C CA . PRO A 1 86 ? 9.905 -8.626 -6.319 1.00 77.00 86 PRO A CA 1
ATOM 652 C C . PRO A 1 86 ? 11.430 -8.765 -6.444 1.00 77.00 86 PRO A C 1
ATOM 654 O O . PRO A 1 86 ? 12.077 -9.415 -5.624 1.00 77.00 86 PRO A O 1
ATOM 657 N N . SER A 1 87 ? 12.005 -8.174 -7.494 1.00 78.69 87 SER A N 1
ATOM 658 C CA . SER A 1 87 ? 13.442 -8.155 -7.776 1.00 78.69 87 SER A CA 1
ATOM 659 C C . SER A 1 87 ? 14.228 -7.148 -6.929 1.00 78.69 87 SER A C 1
ATOM 661 O O . SER A 1 87 ? 15.458 -7.178 -6.947 1.00 78.69 87 SER A O 1
ATOM 663 N N . ILE A 1 88 ? 13.553 -6.269 -6.182 1.00 83.75 88 ILE A N 1
ATOM 664 C CA . ILE A 1 88 ? 14.170 -5.251 -5.335 1.00 83.75 88 ILE A CA 1
ATOM 665 C C . ILE A 1 88 ? 13.960 -5.624 -3.864 1.00 83.75 88 ILE A C 1
ATOM 667 O O . ILE A 1 88 ? 12.861 -5.937 -3.416 1.00 83.75 88 ILE A O 1
ATOM 671 N N . SER A 1 89 ? 15.044 -5.598 -3.087 1.00 84.94 89 SER A N 1
ATOM 672 C CA . SER A 1 89 ? 15.007 -5.869 -1.646 1.00 84.94 89 SER A CA 1
ATOM 673 C C . SER A 1 89 ? 14.081 -4.893 -0.908 1.00 84.94 89 SER A C 1
ATOM 675 O O . SER A 1 89 ? 14.105 -3.705 -1.197 1.00 84.94 89 SER A O 1
ATOM 677 N N . VAL A 1 90 ? 13.349 -5.349 0.114 1.00 87.19 90 VAL A N 1
ATOM 678 C CA . VAL A 1 90 ? 12.649 -4.447 1.058 1.00 87.19 90 VAL A CA 1
ATOM 679 C C . VAL A 1 90 ? 13.590 -3.763 2.037 1.00 87.19 90 VAL A C 1
ATOM 681 O O . VAL A 1 90 ? 13.216 -2.760 2.625 1.00 87.19 90 VAL A O 1
ATOM 684 N N . ASN A 1 91 ? 14.794 -4.308 2.235 1.00 87.88 91 ASN A N 1
ATOM 685 C CA . ASN A 1 91 ? 15.806 -3.697 3.083 1.00 87.88 91 ASN A CA 1
ATOM 686 C C . ASN A 1 91 ? 16.490 -2.551 2.313 1.00 87.88 91 ASN A C 1
ATOM 688 O O . ASN A 1 91 ? 17.268 -2.852 1.394 1.00 87.88 91 ASN A O 1
ATOM 692 N N . PRO A 1 92 ? 16.260 -1.279 2.693 1.00 87.62 92 PRO A N 1
ATOM 693 C CA . PRO A 1 92 ? 16.775 -0.136 1.950 1.00 87.62 92 PRO A CA 1
ATOM 694 C C . PRO A 1 92 ? 18.287 0.047 2.074 1.00 87.62 92 PRO A C 1
ATOM 696 O O . PRO A 1 92 ? 18.897 0.705 1.235 1.00 87.62 92 PRO A O 1
ATOM 699 N N . THR A 1 93 ? 18.931 -0.569 3.075 1.00 89.81 93 THR A N 1
ATOM 700 C CA . THR A 1 93 ? 20.394 -0.488 3.238 1.00 89.81 93 THR A CA 1
ATOM 701 C C . THR A 1 93 ? 21.154 -1.216 2.129 1.00 89.81 93 THR A C 1
ATOM 703 O O . THR A 1 93 ? 22.337 -0.959 1.924 1.00 89.81 93 THR A O 1
ATOM 706 N N . LEU A 1 94 ? 20.469 -2.092 1.386 1.00 89.81 94 LEU A N 1
ATOM 707 C CA . LEU A 1 94 ? 21.010 -2.805 0.228 1.00 89.81 94 LEU A CA 1
ATOM 708 C C . LEU A 1 94 ? 20.796 -2.046 -1.088 1.00 89.81 94 LEU A C 1
ATOM 710 O O . LEU A 1 94 ? 21.213 -2.520 -2.145 1.00 89.81 94 LEU A O 1
ATOM 714 N N . TRP A 1 95 ? 20.108 -0.903 -1.064 1.00 91.38 95 TRP A N 1
ATOM 715 C CA . TRP A 1 95 ? 19.802 -0.158 -2.279 1.00 91.38 95 TRP A CA 1
ATOM 716 C C . TRP A 1 95 ? 21.014 0.623 -2.778 1.00 91.38 95 TRP A C 1
ATOM 718 O O . TRP A 1 95 ? 21.835 1.130 -2.013 1.00 91.38 95 TRP A O 1
ATOM 728 N N . VAL A 1 96 ? 21.095 0.754 -4.101 1.00 91.62 96 VAL A N 1
ATOM 729 C CA . VAL A 1 96 ? 22.151 1.488 -4.805 1.00 91.62 96 VAL A CA 1
ATOM 730 C C . VAL A 1 96 ? 21.548 2.432 -5.845 1.00 91.62 96 VAL A C 1
ATOM 732 O O . VAL A 1 96 ? 20.372 2.320 -6.203 1.00 91.62 96 VAL A O 1
ATOM 735 N N . GLY A 1 97 ? 22.352 3.382 -6.329 1.00 92.38 97 GLY A N 1
ATOM 736 C CA . GLY A 1 97 ? 21.955 4.313 -7.387 1.00 92.38 97 GLY A CA 1
ATOM 737 C C . GLY A 1 97 ? 20.693 5.110 -7.045 1.00 92.38 97 GLY A C 1
ATOM 738 O O . GLY A 1 97 ? 20.550 5.624 -5.935 1.00 92.38 97 GLY A O 1
ATOM 739 N N . ARG A 1 98 ? 19.764 5.194 -8.008 1.00 89.38 98 ARG A N 1
ATOM 740 C CA . ARG A 1 98 ? 18.527 5.984 -7.890 1.00 89.38 98 ARG A CA 1
ATOM 741 C C . ARG A 1 98 ? 17.699 5.610 -6.655 1.00 89.38 98 ARG A C 1
ATOM 743 O O . ARG A 1 98 ? 17.250 6.515 -5.959 1.00 89.38 98 ARG A O 1
ATOM 750 N N . ASN A 1 99 ? 17.548 4.318 -6.360 1.00 88.62 99 ASN A N 1
ATOM 751 C CA . ASN A 1 99 ? 16.730 3.851 -5.235 1.00 88.62 99 ASN A CA 1
ATOM 752 C C . ASN A 1 99 ? 17.307 4.302 -3.892 1.00 88.62 99 ASN A C 1
ATOM 754 O O . ASN A 1 99 ? 16.568 4.757 -3.025 1.00 88.62 99 ASN A O 1
ATOM 758 N N . ARG A 1 100 ? 18.636 4.250 -3.739 1.00 92.25 100 ARG A N 1
ATOM 759 C CA . ARG A 1 100 ? 19.306 4.747 -2.531 1.00 92.25 100 ARG A CA 1
ATOM 760 C C . ARG A 1 100 ? 19.094 6.245 -2.348 1.00 92.25 100 ARG A C 1
ATOM 762 O O . ARG A 1 100 ? 18.694 6.675 -1.275 1.00 92.25 100 ARG A O 1
ATOM 769 N N . THR A 1 101 ? 19.314 7.033 -3.400 1.00 91.38 101 THR A N 1
ATOM 770 C CA . THR A 1 101 ? 19.131 8.490 -3.339 1.00 91.38 101 THR A CA 1
ATOM 771 C C . THR A 1 101 ? 17.680 8.878 -3.055 1.00 91.38 101 THR A C 1
ATOM 773 O O . THR A 1 101 ? 17.433 9.862 -2.360 1.00 91.38 101 THR A O 1
ATOM 776 N N . GLN A 1 102 ? 16.710 8.133 -3.590 1.00 89.06 102 GLN A N 1
ATOM 777 C CA . GLN A 1 102 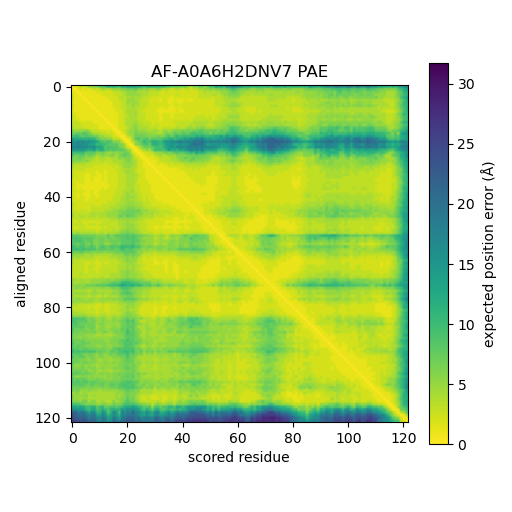? 15.296 8.340 -3.283 1.00 89.06 102 GLN A CA 1
ATOM 778 C C . GLN A 1 102 ? 15.003 8.010 -1.815 1.00 89.06 102 GLN A C 1
ATOM 780 O O . GLN A 1 102 ? 14.403 8.834 -1.130 1.00 89.06 102 GLN A O 1
ATOM 785 N N . TRP A 1 103 ? 15.478 6.861 -1.322 1.00 91.88 103 TRP A N 1
ATOM 786 C CA . TRP A 1 103 ? 15.318 6.449 0.073 1.00 91.88 103 TRP A CA 1
ATOM 787 C C . TRP A 1 103 ? 15.901 7.454 1.054 1.00 91.88 103 TRP A C 1
ATOM 789 O O . TRP A 1 103 ? 15.193 7.874 1.955 1.00 91.88 103 TRP A O 1
ATOM 799 N N . GLU A 1 104 ? 17.141 7.899 0.845 1.00 91.75 104 GLU A N 1
ATOM 800 C CA . GLU A 1 104 ? 17.803 8.869 1.725 1.00 91.75 104 GLU A CA 1
ATOM 801 C C . GLU A 1 104 ? 17.006 10.176 1.855 1.00 91.75 104 GLU A C 1
ATOM 803 O O . GLU A 1 104 ? 17.015 10.802 2.909 1.00 91.75 104 GLU A O 1
ATOM 808 N N . ARG A 1 105 ? 16.289 10.604 0.809 1.00 90.12 105 ARG A N 1
ATOM 809 C CA . ARG A 1 105 ? 15.395 11.772 0.899 1.00 90.12 105 ARG A CA 1
ATOM 810 C C . ARG A 1 105 ? 14.146 11.432 1.700 1.00 90.12 105 ARG A C 1
ATOM 812 O O . ARG A 1 105 ? 13.839 12.083 2.688 1.00 90.12 105 ARG A O 1
ATOM 819 N N . MET A 1 106 ? 13.470 10.374 1.281 1.00 90.75 106 MET A N 1
ATOM 820 C CA . MET A 1 106 ? 12.205 9.919 1.834 1.00 90.75 106 MET A CA 1
ATOM 821 C C . MET A 1 106 ? 12.295 9.599 3.340 1.00 90.75 106 MET A C 1
ATOM 823 O O . MET A 1 106 ? 11.484 10.093 4.120 1.00 90.75 106 MET A O 1
ATOM 827 N N . SER A 1 107 ? 13.321 8.857 3.769 1.00 89.19 107 SER A N 1
ATOM 828 C CA . SER A 1 107 ? 13.525 8.453 5.167 1.00 89.19 107 SER A CA 1
ATOM 829 C C . SER A 1 107 ? 13.894 9.606 6.099 1.00 89.19 107 SER A C 1
ATOM 831 O O . SER A 1 107 ? 13.755 9.477 7.310 1.00 89.19 107 SER A O 1
ATOM 833 N N . ASN A 1 108 ? 14.400 10.716 5.553 1.00 89.25 108 ASN A N 1
ATOM 834 C CA . ASN A 1 108 ? 14.676 11.928 6.324 1.00 89.25 108 ASN A CA 1
ATOM 835 C C . ASN A 1 108 ? 13.425 12.802 6.497 1.00 89.25 108 ASN A C 1
ATOM 837 O O . ASN A 1 108 ? 13.390 13.636 7.399 1.00 89.25 108 ASN A O 1
ATOM 841 N N . GLU A 1 109 ? 12.420 12.641 5.633 1.00 89.12 109 GLU A N 1
ATOM 842 C CA . GLU A 1 109 ? 11.218 13.478 5.622 1.00 89.12 109 GLU A CA 1
ATOM 843 C C . GLU A 1 109 ? 10.033 12.838 6.361 1.00 89.12 109 GLU A C 1
ATOM 845 O O . GLU A 1 109 ? 9.216 13.565 6.928 1.00 89.12 109 GLU A O 1
ATOM 850 N N . ALA A 1 110 ? 9.910 11.504 6.368 1.00 89.56 110 ALA A N 1
ATOM 851 C CA . ALA A 1 110 ? 8.782 10.822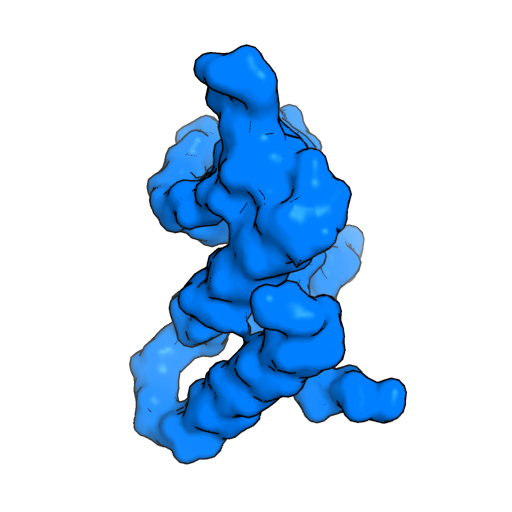 7.003 1.00 89.56 110 ALA A CA 1
ATOM 852 C C . ALA A 1 110 ? 9.063 9.363 7.401 1.00 89.56 110 ALA A C 1
ATOM 854 O O . ALA A 1 110 ? 10.035 8.743 6.971 1.00 89.56 110 ALA A O 1
ATOM 855 N N . GLU A 1 111 ? 8.138 8.796 8.180 1.00 88.94 111 GLU A N 1
ATOM 856 C CA . GLU A 1 111 ? 8.040 7.353 8.408 1.00 88.94 111 GLU A CA 1
ATOM 857 C C . GLU A 1 111 ? 7.455 6.648 7.179 1.00 88.94 111 GLU A C 1
ATOM 859 O O . GLU A 1 111 ? 6.399 7.034 6.659 1.00 88.94 111 GLU A O 1
ATOM 864 N N . ILE A 1 112 ? 8.147 5.601 6.719 1.00 89.94 112 ILE A N 1
ATOM 865 C CA . ILE A 1 112 ? 7.823 4.900 5.474 1.00 89.94 112 ILE A CA 1
ATOM 866 C C . ILE A 1 112 ? 7.903 3.399 5.680 1.00 89.94 112 ILE A C 1
ATOM 868 O O . ILE A 1 112 ? 8.942 2.861 6.068 1.00 89.94 112 ILE A O 1
ATOM 872 N N . LEU A 1 113 ? 6.808 2.720 5.357 1.00 90.69 113 LEU A N 1
ATOM 873 C CA . LEU A 1 113 ? 6.755 1.271 5.276 1.00 90.69 113 LEU A CA 1
ATOM 874 C C . LEU A 1 113 ? 7.079 0.829 3.847 1.00 90.69 113 LEU A C 1
ATOM 876 O O . LEU A 1 113 ? 6.350 1.146 2.909 1.00 90.69 113 LEU A O 1
ATOM 880 N N . VAL A 1 114 ? 8.157 0.066 3.682 1.00 87.75 114 VAL A N 1
ATOM 881 C CA . VAL A 1 114 ? 8.503 -0.538 2.391 1.00 87.75 114 VAL A CA 1
ATOM 882 C C . VAL A 1 114 ? 7.823 -1.895 2.276 1.00 87.75 114 VAL A C 1
ATOM 884 O O . VAL A 1 114 ? 8.044 -2.783 3.101 1.00 87.75 114 VAL A O 1
ATOM 887 N N . VAL A 1 115 ? 7.013 -2.065 1.237 1.00 87.12 115 VAL A N 1
ATOM 888 C CA . VAL A 1 115 ? 6.271 -3.294 0.962 1.00 87.12 115 VAL A CA 1
ATOM 889 C C . VAL A 1 115 ? 6.741 -3.873 -0.363 1.00 87.12 115 VAL A C 1
ATOM 891 O O . VAL A 1 115 ? 6.817 -3.195 -1.382 1.00 87.12 115 VAL A O 1
ATOM 894 N N . CYS A 1 116 ? 7.041 -5.164 -0.356 1.00 83.31 116 CYS A N 1
ATOM 895 C CA . CYS A 1 116 ? 7.339 -5.928 -1.557 1.00 83.31 116 CYS A CA 1
ATOM 896 C C . CYS A 1 116 ? 6.528 -7.210 -1.522 1.00 83.31 116 CYS A C 1
ATOM 898 O O . CYS A 1 116 ? 6.237 -7.749 -0.451 1.00 83.31 116 CYS A O 1
ATOM 900 N N . VAL A 1 117 ? 6.227 -7.728 -2.703 1.00 72.62 117 VAL A N 1
ATOM 901 C CA . VAL A 1 117 ? 5.604 -9.035 -2.848 1.00 72.62 117 VAL A CA 1
ATOM 902 C C . VAL A 1 117 ? 6.666 -10.016 -3.301 1.00 72.62 117 VAL A C 1
ATOM 904 O O . VAL A 1 117 ? 7.235 -9.878 -4.381 1.00 72.62 117 VAL A O 1
ATOM 907 N N . ARG A 1 118 ? 6.974 -11.001 -2.455 1.00 61.81 118 ARG A N 1
ATOM 908 C CA . ARG A 1 118 ? 7.868 -12.097 -2.830 1.00 61.81 118 ARG A CA 1
ATOM 909 C C . ARG A 1 118 ? 7.069 -13.254 -3.419 1.00 61.81 118 ARG A C 1
ATOM 911 O O . ARG A 1 118 ? 6.016 -13.610 -2.909 1.00 61.81 118 ARG A O 1
ATOM 918 N N . ARG A 1 119 ? 7.657 -13.870 -4.447 1.00 56.16 119 ARG A N 1
ATOM 919 C CA . ARG A 1 119 ? 7.168 -15.020 -5.232 1.00 56.16 119 ARG A CA 1
ATOM 920 C C . ARG A 1 119 ? 6.891 -16.322 -4.455 1.00 56.16 119 ARG A C 1
ATOM 922 O O . ARG A 1 119 ? 6.511 -17.305 -5.075 1.00 56.16 119 ARG A O 1
ATOM 929 N N . GLN A 1 120 ? 7.098 -16.370 -3.139 1.00 37.84 120 GLN A N 1
ATOM 930 C CA . GLN A 1 120 ? 6.848 -17.561 -2.321 1.00 37.84 120 GLN A CA 1
ATOM 931 C C . GLN A 1 120 ? 6.385 -17.156 -0.922 1.00 37.84 120 GLN A C 1
ATOM 933 O O . GLN A 1 120 ? 7.136 -16.531 -0.172 1.00 37.84 120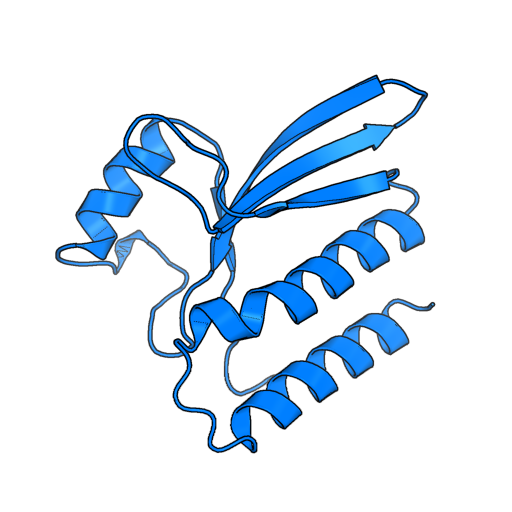 GLN A O 1
ATOM 938 N N . ILE A 1 121 ? 5.165 -17.558 -0.576 1.00 36.22 121 ILE A N 1
ATOM 939 C CA . ILE A 1 121 ? 4.777 -17.845 0.803 1.00 36.22 121 ILE A CA 1
ATOM 940 C C . ILE A 1 121 ? 4.881 -19.371 0.897 1.00 36.22 121 ILE A C 1
ATOM 942 O O . ILE A 1 121 ? 4.188 -20.062 0.152 1.00 36.22 121 ILE A O 1
ATOM 946 N N . ILE A 1 122 ? 5.836 -19.870 1.686 1.00 32.38 122 ILE A N 1
ATOM 947 C CA . ILE A 1 122 ? 5.909 -21.293 2.059 1.00 32.38 122 ILE A CA 1
ATOM 948 C C . ILE A 1 122 ? 4.934 -21.505 3.211 1.00 32.38 122 ILE A C 1
ATOM 950 O O . ILE A 1 122 ? 4.952 -20.643 4.121 1.00 32.38 122 ILE A O 1
#

pLDDT: mean 86.84, std 12.0, range [32.38, 97.56]

Secondary structure (DSSP, 8-state):
--HHHHHHHHHHHHHHHHHS---S-HHHHHHHHHHHHHHHHHHHTT--EEEEEET--BTTB--SEEEEEEETTEEEEEEEEEEE-TTS-S-GGG--HHHHHHHHHHHHHS-EEEEE--S---

Sequence (122 aa):
MTIEQLANEYHAAIHAMENAAIAAEQEAQLTTPVSNLFTGLALQEGMGQLRLIRETPLGRTRPDFAVLLTRGGATMQRGYIELKAPSISVNPTLWVGRNRTQWERMSNEAEILVVCVRRQII